Protein AF-A0A928WV28-F1 (afdb_monomer_lite)

Structure (mmCIF, N/CA/C/O backbone):
data_AF-A0A928WV28-F1
#
_entry.id   AF-A0A928WV28-F1
#
loop_
_atom_site.group_PDB
_atom_site.id
_atom_site.type_symbol
_atom_site.label_atom_id
_atom_site.label_alt_id
_atom_site.label_comp_id
_atom_site.label_asym_id
_atom_site.label_entity_id
_atom_site.label_seq_id
_atom_site.pdbx_PDB_ins_code
_atom_site.Cartn_x
_atom_site.Cartn_y
_atom_site.Cartn_z
_atom_site.occupancy
_atom_site.B_iso_or_equiv
_atom_site.auth_seq_id
_atom_site.auth_comp_id
_atom_site.auth_asym_id
_atom_site.auth_atom_id
_atom_site.pdbx_PDB_model_num
ATOM 1 N N . MET A 1 1 ? -19.769 -1.499 7.128 1.00 57.03 1 MET A N 1
ATOM 2 C CA . MET A 1 1 ? -19.369 -2.061 8.438 1.00 57.03 1 MET A CA 1
ATOM 3 C C . MET A 1 1 ? -18.442 -1.069 9.130 1.00 57.03 1 MET A C 1
ATOM 5 O O . MET A 1 1 ? -17.312 -0.942 8.678 1.00 57.03 1 MET A O 1
ATOM 9 N N . PRO A 1 2 ? -18.899 -0.331 10.155 1.00 59.41 2 PRO A N 1
ATOM 10 C CA . PRO A 1 2 ? -18.157 0.821 10.680 1.00 59.41 2 PRO A CA 1
ATOM 11 C C . PRO A 1 2 ? -16.792 0.509 11.329 1.00 59.41 2 PRO A C 1
ATOM 13 O O . PRO A 1 2 ? -15.988 1.420 11.427 1.00 59.41 2 PRO A O 1
ATOM 16 N N . ASN A 1 3 ? -16.479 -0.752 11.672 1.00 84.25 3 ASN A N 1
ATOM 17 C CA . ASN A 1 3 ? -15.225 -1.118 12.363 1.00 84.25 3 ASN A CA 1
ATOM 18 C C . ASN A 1 3 ? -14.358 -2.148 11.613 1.00 84.25 3 ASN A C 1
ATOM 20 O O . ASN A 1 3 ? -13.397 -2.668 12.176 1.00 84.25 3 ASN A O 1
ATOM 24 N N . LEU A 1 4 ? -14.701 -2.497 10.367 1.00 89.00 4 LEU A N 1
ATOM 25 C CA . LEU A 1 4 ? -13.992 -3.563 9.647 1.00 89.00 4 LEU A CA 1
ATOM 26 C C . LEU A 1 4 ? -12.515 -3.210 9.429 1.00 89.00 4 LEU A C 1
ATOM 28 O O . LEU A 1 4 ? -11.640 -4.039 9.657 1.00 89.00 4 LEU A O 1
ATOM 32 N N . PHE A 1 5 ? -12.233 -1.969 9.031 1.00 90.75 5 PHE A N 1
ATOM 33 C CA . PHE A 1 5 ? -10.864 -1.544 8.763 1.00 90.75 5 PHE A CA 1
ATOM 34 C C . PHE A 1 5 ? -9.990 -1.545 10.021 1.00 90.75 5 PHE A C 1
ATOM 36 O O . PHE A 1 5 ? -8.855 -1.996 9.954 1.00 90.75 5 PHE A O 1
ATOM 43 N N . ASP A 1 6 ? -10.517 -1.137 11.179 1.00 91.50 6 ASP A N 1
ATOM 44 C CA . ASP A 1 6 ? -9.777 -1.203 12.446 1.00 91.50 6 ASP A CA 1
ATOM 45 C C . ASP A 1 6 ? -9.428 -2.637 12.847 1.00 91.50 6 ASP A C 1
ATOM 47 O O . ASP A 1 6 ? -8.312 -2.906 13.299 1.00 91.50 6 ASP A O 1
ATOM 51 N N . GLN A 1 7 ? -10.361 -3.571 12.642 1.00 91.00 7 GLN A N 1
ATOM 52 C CA . GLN A 1 7 ? -10.121 -4.991 12.889 1.00 91.00 7 GLN A CA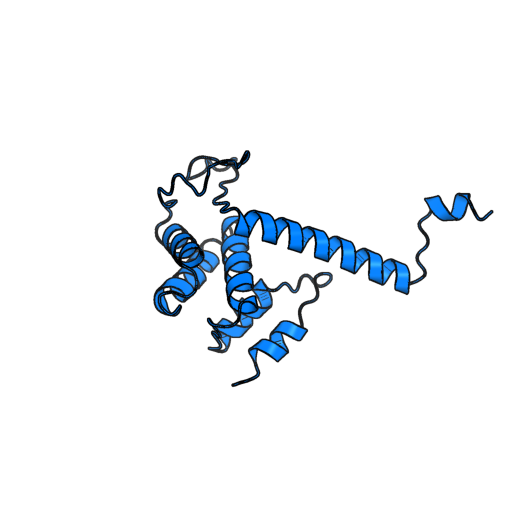 1
ATOM 53 C C . GLN A 1 7 ? -9.020 -5.523 11.975 1.00 91.00 7 GLN A C 1
ATOM 55 O O . GLN A 1 7 ? -8.064 -6.115 12.469 1.00 91.00 7 GLN A O 1
ATOM 60 N N . LEU A 1 8 ? -9.102 -5.256 10.670 1.00 90.88 8 LEU A N 1
ATOM 61 C CA . LEU A 1 8 ? -8.065 -5.660 9.720 1.00 90.88 8 LEU A CA 1
ATOM 62 C C . LEU A 1 8 ? -6.720 -4.992 10.039 1.00 90.88 8 LEU A C 1
ATOM 64 O O . LEU A 1 8 ? -5.682 -5.636 10.018 1.00 90.88 8 LEU A O 1
ATOM 68 N N . TYR A 1 9 ? -6.709 -3.716 10.417 1.00 89.00 9 TYR A N 1
ATOM 69 C CA . TYR A 1 9 ? -5.469 -3.017 10.747 1.00 89.00 9 TYR A CA 1
ATOM 70 C C . TYR A 1 9 ? -4.769 -3.611 11.977 1.00 89.00 9 TYR A C 1
ATOM 72 O O . TYR A 1 9 ? -3.541 -3.596 12.063 1.00 89.00 9 TYR A O 1
ATOM 80 N N . SER A 1 10 ? -5.526 -4.189 12.914 1.00 89.06 10 SER A N 1
ATOM 81 C CA . SER A 1 10 ? -4.954 -4.892 14.065 1.00 89.06 10 SER A CA 1
ATOM 82 C C . SER A 1 10 ? -4.243 -6.205 13.706 1.00 89.06 10 SER A C 1
ATOM 84 O O . SER A 1 10 ? -3.462 -6.702 14.515 1.00 89.06 10 SER A O 1
ATOM 86 N N . THR A 1 11 ? -4.459 -6.753 12.501 1.00 88.31 11 THR A N 1
ATOM 87 C CA . THR A 1 11 ? -3.825 -8.004 12.048 1.00 88.31 11 THR A CA 1
ATOM 88 C C . THR A 1 11 ? -2.464 -7.803 11.383 1.00 88.31 11 THR A C 1
ATOM 90 O O . THR A 1 11 ? -1.874 -8.779 10.925 1.00 88.31 11 THR A O 1
ATOM 93 N N . ILE A 1 12 ? -1.956 -6.569 11.292 1.00 85.94 12 ILE A N 1
ATOM 94 C CA . ILE A 1 12 ? -0.629 -6.296 10.723 1.00 85.94 12 ILE A CA 1
ATOM 95 C C . ILE A 1 12 ? 0.440 -7.021 11.549 1.00 85.94 12 ILE A C 1
ATOM 97 O O . ILE A 1 12 ? 0.665 -6.715 12.720 1.00 85.94 12 ILE A O 1
ATOM 101 N N . ASP A 1 13 ? 1.152 -7.935 10.898 1.00 82.12 13 ASP A N 1
ATOM 102 C CA . ASP A 1 13 ? 2.303 -8.644 11.443 1.00 82.12 13 ASP A CA 1
ATOM 103 C C . ASP A 1 13 ? 3.420 -8.694 10.394 1.00 82.12 13 ASP A C 1
ATOM 105 O O . ASP A 1 13 ? 3.479 -9.559 9.516 1.00 82.12 13 ASP A O 1
ATOM 109 N N . TYR A 1 14 ? 4.364 -7.764 10.533 1.00 73.56 14 TYR A N 1
ATOM 110 C CA . TYR A 1 14 ? 5.526 -7.633 9.658 1.00 73.56 14 TYR A CA 1
ATOM 111 C C . TYR A 1 14 ? 6.452 -8.863 9.633 1.00 73.56 14 TYR A C 1
ATOM 113 O O . TYR A 1 14 ? 7.293 -8.956 8.736 1.00 73.56 14 TYR A O 1
ATOM 121 N N . GLU A 1 15 ? 6.363 -9.787 10.596 1.00 68.25 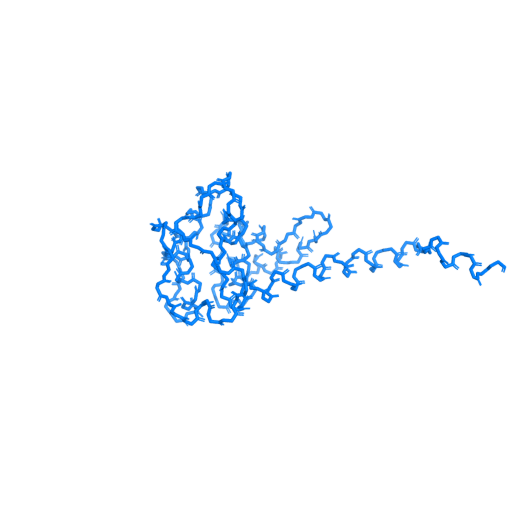15 GLU A N 1
ATOM 122 C CA . GLU A 1 15 ? 7.124 -11.043 10.549 1.00 68.25 15 GLU A CA 1
ATOM 123 C C . GLU A 1 15 ? 6.434 -12.127 9.733 1.00 68.25 15 GLU A C 1
ATOM 125 O O . GLU A 1 15 ? 7.120 -12.878 9.042 1.00 68.25 15 GLU A O 1
ATOM 130 N N . GLN A 1 16 ? 5.102 -12.176 9.774 1.00 73.12 16 GLN A N 1
ATOM 131 C CA . GLN A 1 16 ? 4.309 -13.050 8.906 1.00 73.12 16 GLN A CA 1
ATOM 132 C C . GLN A 1 16 ? 4.159 -12.478 7.491 1.00 73.12 16 GLN A C 1
ATOM 134 O O . GLN A 1 16 ? 3.565 -13.109 6.624 1.00 73.12 16 GLN A O 1
ATOM 139 N N . GLY A 1 17 ? 4.721 -11.290 7.252 1.00 72.12 17 GLY A N 1
ATOM 140 C CA . GLY A 1 17 ? 4.630 -10.598 5.975 1.00 72.12 17 GLY A CA 1
ATOM 141 C C . GLY A 1 17 ? 3.286 -9.913 5.756 1.00 72.12 17 GLY A C 1
ATOM 142 O O . GLY A 1 17 ? 3.048 -9.479 4.640 1.00 72.12 17 GLY A O 1
ATOM 143 N N . ILE A 1 18 ? 2.451 -9.786 6.795 1.00 80.50 18 ILE A N 1
ATOM 144 C CA . ILE A 1 18 ? 1.188 -9.050 6.731 1.00 80.50 18 ILE A CA 1
ATOM 145 C C . ILE A 1 18 ? 1.504 -7.576 6.957 1.00 80.50 18 ILE A C 1
ATOM 147 O O . ILE A 1 18 ? 1.894 -7.156 8.050 1.00 80.50 18 ILE A O 1
ATOM 151 N N . THR A 1 19 ? 1.367 -6.793 5.905 1.00 82.06 19 THR A N 1
ATOM 152 C CA . THR A 1 19 ? 1.698 -5.372 5.862 1.00 82.06 19 THR A CA 1
ATOM 153 C C . THR A 1 19 ? 0.430 -4.519 5.741 1.00 82.06 19 THR A C 1
ATOM 155 O O . THR A 1 19 ? -0.658 -5.044 5.483 1.00 82.06 19 THR A O 1
ATOM 158 N N . PRO A 1 20 ? 0.530 -3.189 5.918 1.00 83.12 20 PRO A N 1
ATOM 159 C CA . PRO A 1 20 ? -0.603 -2.294 5.702 1.00 83.12 20 PRO A CA 1
ATOM 160 C C . PRO A 1 20 ? -1.229 -2.410 4.304 1.00 83.12 20 PRO A C 1
ATOM 162 O O . PRO A 1 20 ? -2.434 -2.193 4.176 1.00 83.12 20 PRO A O 1
ATOM 165 N N . TRP A 1 21 ? -0.468 -2.794 3.270 1.00 85.56 21 TRP A N 1
ATOM 166 C CA . TRP A 1 21 ? -1.054 -3.030 1.950 1.00 85.56 21 TRP A CA 1
ATOM 167 C C . TRP A 1 21 ? -1.983 -4.250 1.934 1.00 85.56 21 TRP A C 1
ATOM 169 O O . TRP A 1 21 ? -3.010 -4.202 1.269 1.00 85.56 21 TRP A O 1
ATOM 179 N N . ASP A 1 22 ? -1.702 -5.309 2.706 1.00 86.12 22 ASP A N 1
ATOM 180 C CA . ASP A 1 22 ? -2.491 -6.557 2.676 1.00 86.12 22 ASP A CA 1
ATOM 181 C C . ASP A 1 22 ? -3.853 -6.320 3.334 1.00 86.12 22 ASP A C 1
ATOM 183 O O . ASP A 1 22 ? -4.900 -6.803 2.892 1.00 86.12 22 ASP A O 1
ATOM 187 N N . VAL A 1 23 ? -3.833 -5.484 4.372 1.00 90.50 23 VAL A N 1
ATOM 188 C CA . VAL A 1 23 ? -5.018 -4.955 5.041 1.00 90.50 23 VAL A CA 1
ATOM 189 C C . VAL A 1 23 ? -5.866 -4.123 4.086 1.00 90.50 23 VAL A C 1
ATOM 191 O O . VAL A 1 23 ? -7.082 -4.302 4.049 1.00 90.50 23 VAL A O 1
ATOM 194 N N . VAL A 1 24 ? -5.249 -3.238 3.298 1.00 92.12 24 VAL A N 1
ATOM 195 C CA . VAL A 1 24 ? -5.964 -2.413 2.313 1.00 92.12 24 VAL A CA 1
ATOM 196 C C . VAL A 1 24 ? -6.566 -3.263 1.199 1.00 92.12 24 VAL A C 1
ATOM 198 O O . VAL A 1 24 ? -7.736 -3.070 0.877 1.00 92.12 24 VAL A O 1
ATOM 201 N N . GLU A 1 25 ? -5.832 -4.237 0.656 1.00 91.69 25 GLU A N 1
ATOM 202 C CA . GLU A 1 25 ? -6.374 -5.174 -0.338 1.00 91.69 25 GLU A CA 1
ATOM 203 C C . GLU A 1 25 ? -7.613 -5.897 0.194 1.00 91.69 25 GLU A C 1
ATOM 205 O O . GLU A 1 25 ? -8.658 -5.938 -0.461 1.00 91.69 25 GLU A O 1
ATOM 210 N N . THR A 1 26 ? -7.515 -6.413 1.420 1.00 92.31 26 THR A N 1
ATOM 211 C CA . THR A 1 26 ? -8.617 -7.115 2.078 1.00 92.31 26 THR A CA 1
ATOM 212 C C . THR A 1 26 ? -9.796 -6.176 2.329 1.00 92.31 26 THR A C 1
ATOM 214 O O . THR A 1 26 ? -10.942 -6.556 2.096 1.00 92.31 26 THR A O 1
ATOM 217 N N . ALA A 1 27 ? -9.541 -4.937 2.754 1.00 91.75 27 ALA A N 1
ATOM 218 C CA . ALA A 1 27 ? -10.580 -3.937 2.977 1.00 91.75 27 ALA A CA 1
ATOM 219 C C . ALA A 1 27 ? -11.320 -3.591 1.675 1.00 91.75 27 ALA A C 1
ATOM 221 O O . ALA A 1 27 ? -12.551 -3.629 1.651 1.00 91.75 27 ALA A O 1
ATOM 222 N N . ILE A 1 28 ? -10.590 -3.355 0.578 1.00 92.75 28 ILE A N 1
ATOM 223 C CA . ILE A 1 28 ? -11.159 -3.082 -0.751 1.00 92.75 28 ILE A CA 1
ATOM 224 C C . ILE A 1 28 ? -12.000 -4.270 -1.234 1.00 92.75 28 ILE A C 1
ATOM 226 O O . ILE A 1 28 ? -13.115 -4.068 -1.712 1.00 92.75 28 ILE A O 1
ATOM 230 N N . ALA A 1 29 ? -11.524 -5.507 -1.052 1.00 91.31 29 ALA A N 1
ATOM 231 C CA . ALA A 1 29 ? -12.271 -6.715 -1.419 1.00 91.31 29 ALA A CA 1
ATOM 232 C C . ALA A 1 29 ? -13.610 -6.851 -0.665 1.00 91.31 29 ALA A C 1
ATOM 234 O O . ALA A 1 29 ? -14.561 -7.425 -1.192 1.00 91.31 29 ALA A O 1
ATOM 235 N N . HIS A 1 30 ? -13.707 -6.283 0.540 1.00 90.94 30 HIS A N 1
ATOM 236 C CA . HIS A 1 30 ? -14.937 -6.230 1.338 1.00 90.94 30 HIS A CA 1
ATOM 237 C C . HIS A 1 30 ? -15.747 -4.935 1.129 1.00 90.94 30 HIS A C 1
ATOM 239 O O . HIS A 1 30 ? -16.688 -4.671 1.881 1.00 90.94 30 HIS A O 1
ATOM 245 N N . GLY A 1 31 ? -15.390 -4.103 0.144 1.00 89.62 31 GLY A N 1
ATOM 246 C CA . GLY A 1 31 ? -16.062 -2.828 -0.131 1.00 89.62 31 GLY A CA 1
ATOM 247 C C . GLY A 1 31 ? -15.855 -1.769 0.958 1.00 89.62 31 GLY A C 1
ATOM 248 O O . GLY A 1 31 ? -16.694 -0.888 1.139 1.00 89.62 31 GLY A O 1
ATOM 249 N N . CYS A 1 32 ? -14.770 -1.865 1.728 1.00 90.56 32 CYS A N 1
ATOM 250 C CA . CYS A 1 32 ? -14.431 -0.939 2.801 1.00 90.56 32 CYS A CA 1
ATOM 251 C C . CYS A 1 32 ? -13.295 -0.006 2.365 1.00 90.56 32 CYS A C 1
ATOM 253 O O . CYS A 1 32 ? -12.134 -0.404 2.319 1.00 90.56 32 CYS A O 1
ATOM 255 N N . THR A 1 33 ? -13.637 1.251 2.075 1.00 91.06 33 THR A N 1
ATOM 256 C CA . THR A 1 33 ? -12.688 2.280 1.618 1.00 91.06 33 THR A CA 1
ATOM 257 C C . THR A 1 33 ? -12.752 3.538 2.499 1.00 91.06 33 THR A C 1
ATOM 259 O O . THR A 1 33 ? -13.355 4.545 2.112 1.00 91.06 33 THR A O 1
ATOM 262 N N . PRO A 1 34 ? -12.197 3.503 3.724 1.00 92.62 34 PRO A N 1
ATOM 263 C CA . PRO A 1 34 ? -12.217 4.636 4.647 1.00 92.62 34 PRO A CA 1
ATOM 264 C C . PRO A 1 34 ? -11.173 5.693 4.251 1.00 92.62 34 PRO A C 1
ATOM 266 O O . PRO A 1 34 ? -10.159 5.863 4.916 1.00 92.62 34 PRO A O 1
ATOM 269 N N . TRP A 1 35 ? -11.422 6.431 3.167 1.00 91.56 35 TRP A N 1
ATOM 270 C CA . TRP A 1 35 ? -10.475 7.402 2.592 1.00 91.56 35 TRP A CA 1
ATOM 271 C C . TRP A 1 35 ? -10.020 8.519 3.538 1.00 91.56 35 TRP A C 1
ATOM 273 O O . TRP A 1 35 ? -8.938 9.066 3.359 1.00 91.56 35 TRP A O 1
ATOM 283 N N . TYR A 1 36 ? -10.819 8.845 4.554 1.00 91.00 36 TYR A N 1
ATOM 284 C CA . TYR A 1 36 ? -10.461 9.832 5.577 1.00 91.00 36 TYR A CA 1
ATOM 285 C C . TYR A 1 36 ? -9.536 9.270 6.668 1.00 91.00 36 TYR A C 1
ATOM 287 O O . TYR A 1 36 ? -9.064 10.023 7.517 1.00 91.00 36 TYR A O 1
ATOM 295 N N . ASP A 1 37 ? -9.272 7.961 6.665 1.00 90.06 37 ASP A N 1
ATOM 296 C CA . ASP A 1 37 ? -8.308 7.342 7.563 1.00 90.06 37 ASP A CA 1
ATOM 297 C C . ASP A 1 37 ? -6.894 7.418 6.958 1.00 90.06 37 ASP A C 1
ATOM 299 O O . ASP A 1 37 ? -6.621 6.791 5.927 1.00 90.06 37 ASP A O 1
ATOM 303 N N . PRO A 1 38 ? -5.945 8.124 7.601 1.00 87.06 38 PRO A N 1
ATOM 304 C CA . PRO A 1 38 ? -4.584 8.250 7.086 1.00 87.06 38 PRO A CA 1
ATOM 305 C C . PRO A 1 38 ? -3.858 6.902 6.975 1.00 87.06 38 PRO A C 1
ATOM 307 O O . PRO A 1 38 ? -2.940 6.762 6.165 1.00 87.06 38 PRO A O 1
ATOM 310 N N . ARG A 1 39 ? -4.262 5.888 7.754 1.00 89.25 39 ARG A N 1
ATOM 311 C CA . ARG A 1 39 ? -3.712 4.528 7.665 1.00 89.25 39 ARG A CA 1
ATOM 312 C C . ARG A 1 39 ? -4.107 3.847 6.359 1.00 89.25 39 ARG A C 1
ATOM 314 O O . ARG A 1 39 ? -3.289 3.141 5.775 1.00 89.25 39 ARG A O 1
ATOM 321 N N . PHE A 1 40 ? -5.336 4.073 5.895 1.00 91.31 40 PHE A N 1
ATOM 322 C CA . PHE A 1 40 ? -5.825 3.534 4.628 1.00 91.31 40 PHE A CA 1
ATOM 323 C C . PHE A 1 40 ? -5.110 4.185 3.445 1.00 91.31 40 PHE A C 1
ATOM 325 O O . PHE A 1 40 ? -4.611 3.481 2.570 1.00 91.31 40 PHE A O 1
ATOM 332 N N . VAL A 1 41 ? -4.970 5.516 3.466 1.00 88.50 41 VAL A N 1
ATOM 333 C CA . VAL A 1 41 ? -4.216 6.269 2.448 1.00 88.50 41 VAL A CA 1
ATOM 334 C C . VAL A 1 41 ? -2.768 5.778 2.381 1.00 88.50 41 VAL A C 1
ATOM 336 O O . VAL A 1 41 ? -2.282 5.433 1.305 1.00 88.50 41 VAL A O 1
ATOM 339 N N . LYS A 1 42 ? -2.095 5.650 3.533 1.00 85.25 42 LYS A N 1
ATOM 340 C CA . LYS A 1 42 ? -0.734 5.098 3.608 1.00 85.25 42 LYS A CA 1
ATOM 341 C C . LYS A 1 42 ? -0.654 3.673 3.045 1.00 85.25 42 LYS A C 1
ATOM 343 O O . LYS A 1 42 ? 0.243 3.387 2.257 1.00 85.25 42 LYS A O 1
ATOM 348 N N . GLY A 1 43 ? -1.585 2.793 3.409 1.00 87.06 43 GLY A N 1
ATOM 349 C CA . GLY A 1 43 ? -1.610 1.423 2.892 1.00 87.06 43 GLY A CA 1
ATOM 350 C C . GLY A 1 43 ? -1.860 1.356 1.380 1.00 87.06 43 GLY A C 1
ATOM 351 O O . GLY A 1 43 ? -1.259 0.521 0.713 1.00 87.06 43 GLY A O 1
ATOM 352 N N . CYS A 1 44 ? -2.658 2.269 0.811 1.00 89.00 44 CYS A N 1
ATOM 353 C CA . CYS A 1 44 ? -2.831 2.391 -0.643 1.00 89.00 44 CYS A CA 1
ATOM 354 C C . CYS A 1 44 ? -1.519 2.774 -1.338 1.00 89.00 44 CYS A C 1
ATOM 356 O O . CYS A 1 44 ? -1.176 2.199 -2.367 1.00 89.00 44 CYS A O 1
ATOM 358 N N . TYR A 1 45 ? -0.753 3.705 -0.769 1.00 82.94 45 TYR A N 1
ATOM 359 C CA . TYR A 1 45 ? 0.568 4.044 -1.294 1.00 82.94 45 TYR A CA 1
ATOM 360 C C . TYR A 1 45 ? 1.532 2.867 -1.271 1.00 82.94 45 TYR A C 1
ATOM 362 O O . TYR A 1 45 ? 2.199 2.601 -2.271 1.00 82.94 45 TYR A O 1
ATOM 370 N N . GLU A 1 46 ? 1.606 2.168 -0.138 1.00 79.88 46 GLU A N 1
ATOM 371 C CA . GLU A 1 46 ? 2.436 0.974 -0.006 1.00 79.88 46 GLU A CA 1
ATOM 372 C C . GLU A 1 46 ? 1.998 -0.089 -1.027 1.00 79.88 46 GLU A C 1
ATOM 374 O O . GLU A 1 46 ? 2.843 -0.639 -1.727 1.00 79.88 46 GLU A O 1
ATOM 379 N N . LEU A 1 47 ? 0.693 -0.310 -1.203 1.00 85.31 47 LEU A N 1
ATOM 380 C CA . LEU A 1 47 ? 0.132 -1.258 -2.169 1.00 85.31 47 LEU A CA 1
ATOM 381 C C . LEU A 1 47 ? 0.514 -0.938 -3.618 1.00 85.31 47 LEU A C 1
ATOM 383 O O . LEU A 1 47 ? 1.009 -1.797 -4.353 1.00 85.31 47 LEU A O 1
ATOM 387 N N . LEU A 1 48 ? 0.288 0.305 -4.042 1.00 82.12 48 LEU A N 1
ATOM 388 C CA . LEU A 1 48 ? 0.636 0.748 -5.389 1.00 82.12 48 LEU A CA 1
ATOM 389 C C . LEU A 1 48 ? 2.149 0.658 -5.615 1.00 82.12 48 LEU A C 1
ATOM 391 O O . LEU A 1 48 ? 2.588 0.251 -6.689 1.00 82.12 48 LEU A O 1
ATOM 395 N N . PHE A 1 49 ? 2.948 0.940 -4.584 1.00 74.06 49 PHE A N 1
ATOM 396 C CA . PHE A 1 49 ? 4.396 0.766 -4.616 1.00 74.06 49 PHE A CA 1
ATOM 397 C C . PHE A 1 49 ? 4.818 -0.701 -4.759 1.00 74.06 49 PHE A C 1
ATOM 399 O O . PHE A 1 49 ? 5.676 -1.002 -5.588 1.00 74.06 49 PHE A O 1
ATOM 406 N N . ALA A 1 50 ? 4.196 -1.616 -4.010 1.00 71.81 50 ALA A N 1
ATOM 407 C CA . ALA A 1 50 ? 4.397 -3.064 -4.121 1.00 71.81 50 ALA A CA 1
ATOM 408 C C . ALA A 1 50 ? 4.317 -3.529 -5.570 1.00 71.81 50 ALA A C 1
ATOM 410 O O . ALA A 1 50 ? 5.191 -4.227 -6.090 1.00 71.81 50 ALA A O 1
ATOM 411 N N . CYS A 1 51 ? 3.229 -3.106 -6.211 1.00 74.31 51 CYS A N 1
ATOM 412 C CA . CYS A 1 51 ? 2.879 -3.498 -7.559 1.00 74.31 51 CYS A CA 1
ATOM 413 C C . CYS A 1 51 ? 3.791 -2.822 -8.586 1.00 74.31 51 CYS A C 1
ATOM 415 O O . CYS A 1 51 ? 4.033 -3.382 -9.650 1.00 74.31 51 CYS A O 1
ATOM 417 N N . PHE A 1 52 ? 4.335 -1.649 -8.250 1.00 67.12 52 PHE A N 1
ATOM 418 C CA . PHE A 1 52 ? 5.321 -0.947 -9.062 1.00 67.12 52 PHE A CA 1
ATOM 419 C C . PHE A 1 52 ? 6.695 -1.633 -9.042 1.00 67.12 52 PHE A C 1
ATOM 421 O O . PHE A 1 52 ? 7.361 -1.721 -10.070 1.00 67.12 52 PHE A O 1
ATOM 428 N N . GLN A 1 53 ? 7.134 -2.137 -7.883 1.00 61.22 53 GLN A N 1
ATOM 429 C CA . GLN A 1 53 ? 8.445 -2.785 -7.740 1.00 61.22 53 GLN A CA 1
ATOM 430 C C . GLN A 1 53 ? 8.533 -4.152 -8.423 1.00 61.22 53 GLN A C 1
ATOM 432 O O . GLN A 1 53 ? 9.631 -4.602 -8.753 1.00 61.22 53 GLN A O 1
ATOM 437 N N . ASN A 1 54 ? 7.400 -4.829 -8.604 1.00 64.00 54 ASN A N 1
ATOM 438 C CA . ASN A 1 54 ? 7.354 -6.172 -9.155 1.00 64.00 54 ASN A CA 1
ATOM 439 C C . ASN A 1 54 ? 6.433 -6.218 -10.375 1.00 64.00 54 ASN A C 1
ATOM 441 O O . ASN A 1 54 ? 5.211 -6.200 -10.245 1.00 64.00 54 ASN A O 1
ATOM 445 N N . THR A 1 55 ? 7.024 -6.360 -11.561 1.00 58.81 55 THR A N 1
ATOM 446 C CA . THR A 1 55 ? 6.295 -6.438 -12.836 1.00 58.81 55 THR A CA 1
ATOM 447 C C . THR A 1 55 ? 5.297 -7.597 -12.886 1.00 58.81 55 THR A C 1
ATOM 449 O O . THR A 1 55 ? 4.287 -7.495 -13.579 1.00 58.81 55 THR A O 1
ATOM 452 N N . ALA A 1 56 ? 5.496 -8.660 -12.096 1.00 62.78 56 ALA A N 1
ATOM 453 C CA . ALA A 1 56 ? 4.524 -9.747 -11.959 1.00 62.78 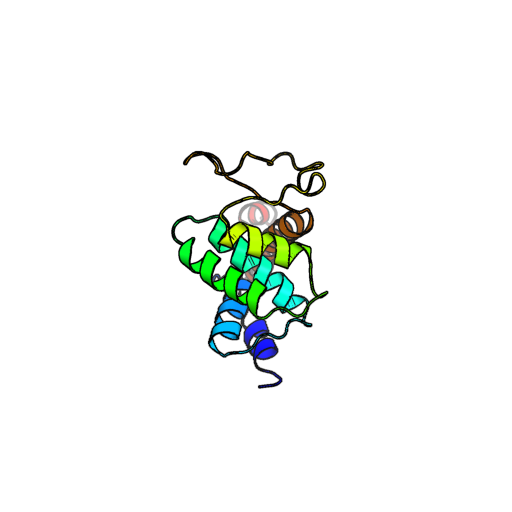56 ALA A CA 1
ATOM 454 C C . ALA A 1 56 ? 3.199 -9.298 -11.310 1.00 62.78 56 ALA A C 1
ATOM 456 O O . ALA A 1 56 ? 2.169 -9.948 -11.481 1.00 62.78 56 ALA A O 1
ATOM 457 N N . HIS A 1 57 ? 3.203 -8.178 -10.586 1.00 67.81 57 HIS A N 1
ATOM 458 C CA . HIS A 1 57 ? 2.029 -7.577 -9.954 1.00 67.81 57 HIS A CA 1
ATOM 459 C C . HIS A 1 57 ? 1.527 -6.332 -10.699 1.00 67.81 57 HIS A C 1
ATOM 461 O O . HIS A 1 57 ? 0.685 -5.606 -10.176 1.00 67.81 57 HIS A O 1
ATOM 467 N N . TRP A 1 58 ? 1.971 -6.103 -11.938 1.00 68.94 58 TRP A N 1
ATOM 468 C CA . TRP A 1 58 ? 1.587 -4.927 -12.722 1.00 68.94 58 TRP A CA 1
ATOM 469 C C . TRP A 1 58 ? 0.067 -4.781 -12.898 1.00 68.94 58 TRP A C 1
ATOM 471 O O . TRP A 1 58 ? -0.501 -3.747 -12.551 1.00 68.94 58 TRP A O 1
ATOM 481 N N . LEU A 1 59 ? -0.615 -5.834 -13.366 1.00 74.56 59 LEU A N 1
ATOM 482 C CA . LEU A 1 59 ? -2.076 -5.821 -13.565 1.00 74.56 59 LEU A CA 1
ATOM 483 C C . LEU A 1 59 ? -2.835 -5.595 -12.250 1.00 74.56 59 LEU A C 1
ATOM 485 O O . LEU A 1 59 ? -3.855 -4.909 -12.217 1.00 74.5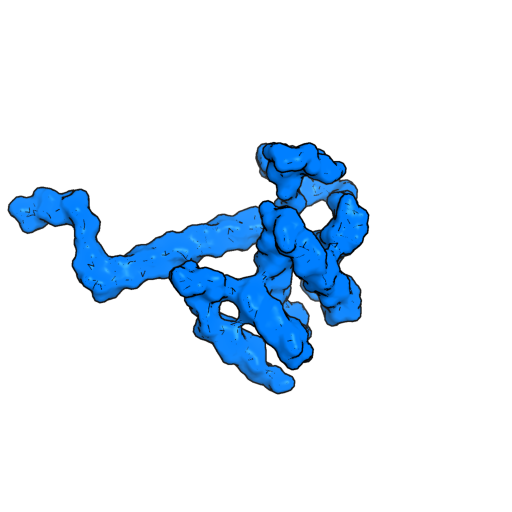6 59 LEU A O 1
ATOM 489 N N . LYS A 1 60 ? -2.300 -6.138 -11.153 1.00 81.88 60 LYS A N 1
ATOM 490 C CA . LYS A 1 60 ? -2.826 -5.935 -9.802 1.00 81.88 60 LYS A CA 1
ATOM 491 C C . LYS A 1 60 ? -2.688 -4.466 -9.379 1.00 81.88 60 LYS A C 1
ATOM 493 O O . LYS A 1 60 ? -3.641 -3.883 -8.872 1.00 81.88 60 LYS A O 1
ATOM 498 N N . GLY A 1 61 ? -1.546 -3.844 -9.671 1.00 80.81 61 GLY A N 1
ATOM 499 C CA . GLY A 1 61 ? -1.320 -2.413 -9.460 1.00 80.81 61 GLY A CA 1
ATOM 500 C C . GLY A 1 61 ? -2.269 -1.531 -10.265 1.00 80.81 61 GLY A C 1
ATOM 501 O O . GLY A 1 61 ? -2.835 -0.595 -9.711 1.00 80.81 61 GLY A O 1
ATOM 502 N N . GLN A 1 62 ? -2.504 -1.857 -11.541 1.00 81.88 62 GLN A N 1
ATOM 503 C CA . GLN A 1 62 ? -3.461 -1.129 -12.382 1.00 81.88 62 GLN A CA 1
ATOM 504 C C . GLN A 1 62 ? -4.888 -1.201 -11.829 1.00 81.88 62 GLN A C 1
ATOM 506 O O . GLN A 1 62 ? -5.580 -0.185 -11.809 1.00 81.88 62 GLN A O 1
ATOM 511 N N . TYR A 1 63 ? -5.312 -2.367 -11.335 1.00 90.00 63 TYR A N 1
ATOM 512 C CA . TYR A 1 63 ? -6.617 -2.525 -10.694 1.00 90.00 63 TYR A CA 1
ATOM 513 C C . TYR A 1 63 ? -6.773 -1.593 -9.484 1.00 90.00 63 TYR A C 1
ATOM 515 O O . TYR A 1 63 ? -7.715 -0.804 -9.423 1.00 90.00 63 TYR A O 1
ATOM 523 N N . TYR A 1 64 ? -5.828 -1.615 -8.542 1.00 90.38 64 TYR A N 1
ATOM 524 C CA . TYR A 1 64 ? -5.922 -0.760 -7.354 1.00 90.38 64 TYR A CA 1
ATOM 525 C C . TYR A 1 64 ? -5.744 0.724 -7.672 1.00 90.38 64 TYR A C 1
ATOM 527 O O . TYR A 1 64 ? -6.367 1.569 -7.033 1.00 90.38 64 TYR A O 1
ATOM 535 N N . ALA A 1 65 ? -4.961 1.056 -8.696 1.00 88.75 65 ALA A N 1
ATOM 536 C CA . ALA A 1 65 ? -4.862 2.419 -9.186 1.00 88.75 65 ALA A CA 1
ATOM 537 C C . ALA A 1 65 ? -6.211 2.919 -9.735 1.00 88.75 65 ALA A C 1
ATOM 539 O O . ALA A 1 65 ? -6.625 4.034 -9.425 1.00 88.75 65 ALA A O 1
ATOM 540 N N . GLN A 1 66 ? -6.9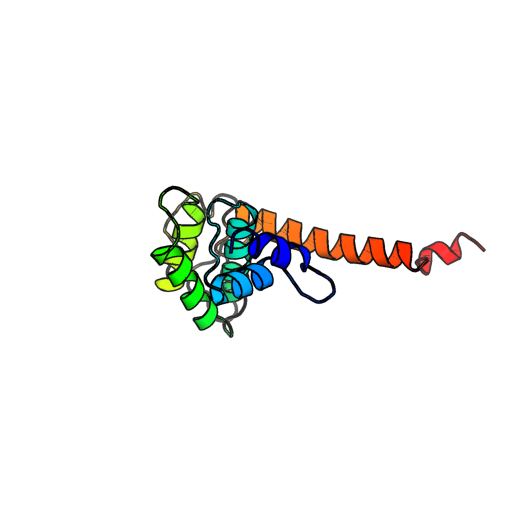55 2.081 -10.465 1.00 91.31 66 GLN A N 1
ATOM 541 C CA . GLN A 1 66 ? -8.320 2.414 -10.890 1.00 91.31 66 GLN A CA 1
ATOM 542 C C . GLN A 1 66 ? -9.279 2.579 -9.706 1.00 91.31 66 GLN A C 1
ATOM 544 O O . GLN A 1 66 ? -10.124 3.471 -9.741 1.00 91.31 66 GLN A O 1
ATOM 549 N N . VAL A 1 67 ? -9.136 1.778 -8.643 1.00 93.25 67 VAL A N 1
ATOM 550 C CA . VAL A 1 67 ? -9.918 1.953 -7.405 1.00 93.25 67 VAL A CA 1
ATOM 551 C C . VAL A 1 67 ? -9.650 3.324 -6.784 1.00 93.25 67 VAL A C 1
ATOM 553 O O . VAL A 1 67 ? -10.600 4.030 -6.457 1.00 93.25 67 VAL A O 1
ATOM 556 N N . VAL A 1 68 ? -8.383 3.735 -6.672 1.00 91.94 68 VAL A N 1
ATOM 557 C CA . VAL A 1 68 ? -8.019 5.071 -6.169 1.00 91.94 68 VAL A CA 1
ATOM 558 C C . VAL A 1 68 ? -8.645 6.167 -7.031 1.00 91.94 68 VAL A C 1
ATOM 560 O O . VAL A 1 68 ? -9.325 7.037 -6.498 1.00 91.94 68 VAL A O 1
ATOM 563 N N . ILE A 1 69 ? -8.477 6.109 -8.354 1.00 91.50 69 ILE A N 1
ATOM 564 C CA . ILE A 1 69 ? -9.001 7.135 -9.271 1.00 91.50 69 ILE A CA 1
ATOM 565 C C . ILE A 1 69 ? -10.533 7.208 -9.222 1.00 91.50 69 ILE A C 1
ATOM 567 O O . ILE A 1 69 ? -11.101 8.295 -9.256 1.00 91.50 69 ILE A O 1
ATOM 571 N N . GLY A 1 70 ? -11.206 6.058 -9.165 1.00 92.94 70 GLY A N 1
ATOM 572 C CA . GLY A 1 70 ? -12.662 5.985 -9.253 1.00 92.94 70 GLY A CA 1
ATOM 573 C C . GLY A 1 70 ? -13.393 6.223 -7.933 1.00 92.94 70 GLY A C 1
ATOM 574 O O . GLY A 1 70 ? -14.564 6.593 -7.959 1.00 92.94 70 GLY A O 1
ATOM 575 N N . GLN A 1 71 ? -12.745 5.979 -6.791 1.00 93.75 71 GLN A N 1
ATOM 576 C CA . GLN A 1 71 ? -13.426 5.950 -5.492 1.00 93.75 71 GLN A CA 1
ATOM 577 C C . GLN A 1 71 ? -12.871 6.938 -4.468 1.00 93.75 71 GLN A C 1
ATOM 579 O O . GLN A 1 71 ? -13.570 7.213 -3.492 1.00 93.75 71 GLN A O 1
ATOM 584 N N . MET A 1 72 ? -11.654 7.467 -4.642 1.00 93.94 72 MET A N 1
ATOM 585 C CA . MET A 1 72 ? -11.096 8.432 -3.696 1.00 93.94 72 MET A CA 1
ATOM 586 C C . MET A 1 72 ? -11.814 9.786 -3.826 1.00 93.94 72 MET A C 1
ATOM 588 O O . MET A 1 72 ? -11.837 10.361 -4.917 1.00 93.94 72 MET A O 1
ATOM 592 N N . PRO A 1 73 ? -12.374 10.338 -2.732 1.00 92.12 73 PRO A N 1
ATOM 593 C CA . PRO A 1 73 ? -12.953 11.671 -2.751 1.00 92.12 73 PRO A CA 1
ATOM 594 C C . PRO A 1 73 ? -11.927 12.740 -3.171 1.00 92.12 73 PRO A C 1
ATOM 596 O O . PRO A 1 73 ? -10.740 12.629 -2.843 1.00 92.12 73 PRO A O 1
ATOM 599 N N . PRO A 1 74 ? -12.365 13.808 -3.858 1.00 88.81 74 PRO A N 1
ATOM 600 C CA . PRO A 1 74 ? -11.485 14.913 -4.215 1.00 88.81 74 PRO A CA 1
ATOM 601 C C . PRO A 1 74 ? -10.922 15.597 -2.960 1.00 88.81 74 PRO A C 1
ATOM 603 O O . PRO A 1 74 ? -11.625 15.766 -1.963 1.00 88.81 74 PRO A O 1
ATOM 606 N N . GLY A 1 75 ? -9.651 16.003 -3.017 1.00 83.88 75 GLY A N 1
ATOM 607 C CA . GLY A 1 75 ? -8.971 16.718 -1.930 1.00 83.88 75 GLY A CA 1
ATOM 608 C C . GLY A 1 75 ? -8.429 15.845 -0.790 1.00 83.88 75 GLY A C 1
ATOM 609 O O . GLY A 1 75 ? -7.919 16.397 0.180 1.00 83.88 75 GLY A O 1
ATOM 610 N N . ILE A 1 76 ? -8.515 14.510 -0.887 1.00 88.69 76 ILE A N 1
ATOM 611 C CA . ILE A 1 76 ? -7.926 13.594 0.108 1.00 88.69 76 ILE A CA 1
ATOM 612 C C . ILE A 1 76 ? -6.397 13.601 0.030 1.00 88.69 76 ILE A C 1
ATOM 614 O O . ILE A 1 76 ? -5.733 13.937 1.007 1.00 88.69 76 ILE A O 1
ATOM 618 N N . ASP A 1 77 ? -5.835 13.220 -1.120 1.00 83.12 77 ASP A N 1
ATOM 619 C CA . ASP A 1 77 ? -4.387 13.188 -1.333 1.00 83.12 77 ASP A CA 1
ATOM 620 C C . ASP A 1 77 ? -4.073 13.272 -2.840 1.00 83.12 77 ASP A C 1
ATOM 622 O O . ASP A 1 77 ? -4.216 12.304 -3.588 1.00 83.12 77 ASP A O 1
ATOM 626 N N . GLU A 1 78 ? -3.685 14.461 -3.309 1.00 80.00 78 GLU A N 1
ATOM 627 C CA . GLU A 1 78 ? -3.402 14.718 -4.732 1.00 80.00 78 GLU A CA 1
ATOM 628 C C . GLU A 1 78 ? -2.189 13.932 -5.245 1.00 80.00 78 GLU A C 1
ATOM 630 O O . GLU A 1 78 ? -2.159 13.502 -6.399 1.00 80.00 78 GLU A O 1
ATOM 635 N N . ASP A 1 79 ? -1.214 13.687 -4.371 1.00 75.12 79 ASP A N 1
ATOM 636 C CA . ASP A 1 79 ? -0.034 12.897 -4.694 1.00 75.12 79 ASP A CA 1
ATOM 637 C C . ASP A 1 79 ? -0.432 11.430 -4.973 1.00 75.12 79 ASP A C 1
ATOM 639 O O . ASP A 1 79 ? 0.059 10.824 -5.927 1.00 75.12 79 ASP A O 1
ATOM 643 N N . LEU A 1 80 ? -1.364 10.865 -4.194 1.00 80.81 80 LEU A N 1
ATOM 644 C CA . LEU A 1 80 ? -1.844 9.489 -4.362 1.00 80.81 80 LEU A CA 1
ATOM 645 C C . LEU A 1 80 ? -2.614 9.349 -5.673 1.00 80.81 80 LEU A C 1
ATOM 647 O O . LEU A 1 80 ? -2.422 8.380 -6.411 1.00 80.81 80 LEU A O 1
ATOM 651 N N . LEU A 1 81 ? -3.451 10.343 -5.982 1.00 83.44 81 LEU A N 1
ATOM 652 C CA . LEU A 1 81 ? -4.176 10.403 -7.246 1.00 83.44 81 LEU A CA 1
ATOM 653 C C . LEU A 1 81 ? -3.214 10.449 -8.434 1.00 83.44 81 LEU A C 1
ATOM 655 O O . LEU A 1 81 ? -3.412 9.732 -9.415 1.00 83.44 81 LEU A O 1
ATOM 659 N N . ALA A 1 82 ? -2.155 11.253 -8.341 1.00 75.94 82 ALA A N 1
ATOM 660 C CA . ALA A 1 82 ? -1.143 11.355 -9.382 1.00 75.94 82 ALA A CA 1
ATOM 661 C C . ALA A 1 82 ? -0.373 10.035 -9.567 1.00 75.94 82 ALA A C 1
ATOM 663 O O . ALA A 1 82 ? -0.167 9.613 -10.705 1.00 75.94 82 ALA A O 1
ATOM 664 N N . VAL A 1 83 ? -0.012 9.336 -8.482 1.00 76.31 83 VAL A N 1
ATOM 665 C CA . VAL A 1 83 ? 0.635 8.008 -8.551 1.00 76.31 83 VAL A CA 1
ATOM 666 C C . VAL A 1 83 ? -0.286 6.978 -9.208 1.00 76.31 83 VAL A C 1
ATOM 668 O O . VAL A 1 83 ? 0.145 6.235 -10.090 1.00 76.31 83 VAL A O 1
ATOM 671 N N . ALA A 1 84 ? -1.561 6.944 -8.819 1.00 82.50 84 ALA A N 1
ATOM 672 C CA . ALA A 1 84 ? -2.539 6.036 -9.407 1.00 82.50 84 ALA A CA 1
ATOM 673 C C . ALA A 1 84 ? -2.758 6.326 -10.902 1.00 82.50 84 ALA A C 1
ATOM 675 O O . ALA A 1 84 ? -2.724 5.419 -11.733 1.00 82.50 84 ALA A O 1
ATOM 676 N N . THR A 1 85 ? -2.895 7.601 -11.263 1.00 80.44 85 THR A N 1
ATOM 677 C CA . THR A 1 85 ? -3.023 8.053 -12.656 1.00 80.44 85 THR A CA 1
ATOM 678 C C . THR A 1 85 ? -1.811 7.615 -13.480 1.00 80.44 85 THR A C 1
ATOM 680 O O . THR A 1 85 ? -1.957 7.029 -14.553 1.00 80.44 85 THR A O 1
ATOM 683 N N . ALA A 1 86 ? -0.607 7.798 -12.940 1.00 72.50 86 ALA A N 1
ATOM 684 C CA . ALA A 1 86 ? 0.635 7.394 -13.585 1.00 72.50 86 ALA A CA 1
ATOM 685 C C . ALA A 1 86 ? 0.721 5.883 -13.844 1.00 72.50 86 ALA A C 1
ATOM 687 O O . ALA A 1 86 ? 1.153 5.452 -14.914 1.00 72.50 86 ALA A O 1
ATOM 688 N N . LEU A 1 87 ? 0.266 5.078 -12.881 1.00 74.69 87 LEU A N 1
ATOM 689 C CA . LEU A 1 87 ? 0.197 3.619 -12.985 1.00 74.69 87 LEU A CA 1
ATOM 690 C C . LEU A 1 87 ? -0.789 3.149 -14.060 1.00 74.69 87 LEU A C 1
ATOM 692 O O . LEU A 1 87 ? -0.478 2.232 -14.820 1.00 74.69 87 LEU A O 1
ATOM 696 N N . VAL A 1 88 ? -1.963 3.779 -14.148 1.00 75.94 88 VAL A N 1
ATOM 697 C CA . VAL A 1 88 ? -2.974 3.427 -15.157 1.00 75.94 88 VAL A CA 1
ATOM 698 C C . VAL A 1 88 ? -2.508 3.798 -16.561 1.00 75.94 88 VAL A C 1
ATOM 700 O O . VAL A 1 88 ? -2.649 2.995 -17.482 1.00 75.94 88 VAL A O 1
ATOM 703 N N . HIS A 1 89 ? -1.920 4.982 -16.731 1.00 73.38 89 HIS A N 1
ATOM 704 C CA . HIS A 1 89 ? -1.477 5.461 -18.042 1.00 73.38 89 HIS A CA 1
ATOM 705 C C . HIS A 1 89 ? -0.081 4.972 -18.440 1.00 73.38 89 HIS A C 1
ATOM 707 O O . HIS A 1 89 ? 0.324 5.160 -19.586 1.00 73.38 89 HIS A O 1
ATOM 713 N N . GLY A 1 90 ? 0.659 4.348 -17.518 1.00 61.47 90 GLY A N 1
ATOM 714 C CA . GLY A 1 90 ? 2.039 3.936 -17.753 1.00 61.47 90 GLY A CA 1
ATOM 715 C C . GLY A 1 90 ? 2.936 5.124 -18.103 1.00 61.47 90 GLY A C 1
ATOM 716 O O . GLY A 1 90 ? 3.794 4.999 -18.974 1.00 61.47 90 GLY A O 1
ATOM 717 N N . GLN A 1 91 ? 2.718 6.280 -17.473 1.00 57.97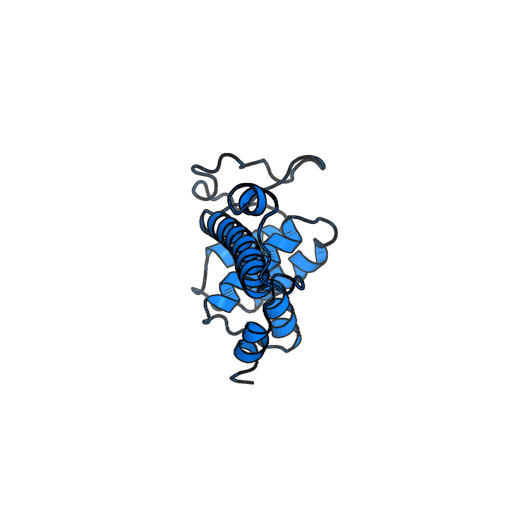 91 GLN A N 1
ATOM 718 C CA . GLN A 1 91 ? 3.484 7.513 -17.681 1.00 57.97 91 GLN A CA 1
ATOM 719 C C . GLN A 1 91 ? 3.710 8.201 -16.336 1.00 57.97 91 GLN A C 1
ATOM 721 O O . GLN A 1 91 ? 2.759 8.404 -15.590 1.00 57.97 91 GLN A O 1
ATOM 726 N N . LEU A 1 92 ? 4.950 8.584 -16.016 1.00 52.16 92 LEU A N 1
ATOM 727 C CA . LEU A 1 92 ? 5.208 9.417 -14.837 1.00 52.16 92 LEU A CA 1
ATOM 728 C C . LEU A 1 92 ? 4.604 10.815 -15.033 1.00 52.16 92 LEU A C 1
ATOM 730 O O . LEU A 1 92 ? 4.717 11.365 -16.131 1.00 52.16 92 LEU A O 1
ATOM 734 N N . PRO A 1 93 ? 4.008 11.425 -13.994 1.00 48.88 93 PRO A N 1
ATOM 735 C CA . PRO A 1 93 ? 3.541 12.794 -14.094 1.00 48.88 93 PRO A CA 1
ATOM 736 C C . PRO A 1 93 ? 4.758 13.728 -14.150 1.00 48.88 93 PRO A C 1
ATOM 738 O O . PRO A 1 93 ? 5.776 13.490 -13.499 1.00 48.88 93 PRO A O 1
ATOM 741 N N . ALA A 1 94 ? 4.660 14.797 -14.940 1.00 46.94 94 ALA A N 1
ATOM 742 C CA . ALA A 1 94 ? 5.768 15.704 -15.261 1.00 46.94 94 ALA A CA 1
ATOM 743 C C . ALA A 1 94 ? 6.189 16.639 -14.104 1.00 46.94 94 ALA A C 1
ATOM 745 O O . ALA A 1 94 ? 6.746 17.707 -14.339 1.00 46.94 94 ALA A O 1
ATOM 746 N N . VAL A 1 95 ? 5.895 16.287 -12.852 1.00 43.88 95 VAL A N 1
ATOM 747 C CA . VAL A 1 95 ? 6.062 17.201 -11.722 1.00 43.88 95 VAL A CA 1
ATOM 748 C C . VAL A 1 95 ? 7.550 17.335 -11.382 1.00 43.88 95 VAL A C 1
ATOM 750 O O . VAL A 1 95 ? 8.149 16.453 -10.768 1.00 43.88 95 VAL A O 1
ATOM 753 N N . GLU A 1 96 ? 8.146 18.470 -11.754 1.00 45.91 96 GLU A N 1
ATOM 754 C CA . GLU A 1 96 ? 9.554 18.819 -11.497 1.00 45.91 96 GLU A CA 1
ATOM 755 C C . GLU A 1 96 ? 9.938 18.741 -10.003 1.00 45.91 96 GLU A C 1
ATOM 757 O O . GLU A 1 96 ? 11.099 18.504 -9.670 1.00 45.91 96 GLU A O 1
ATOM 762 N N . SER A 1 97 ? 8.967 18.852 -9.086 1.00 45.50 97 SER A N 1
ATOM 763 C CA . SER A 1 97 ? 9.180 18.736 -7.636 1.00 45.50 97 SER A CA 1
ATOM 764 C C . SER A 1 97 ? 9.220 17.299 -7.097 1.00 45.50 97 SER A C 1
ATOM 766 O O . SER A 1 97 ? 9.706 17.097 -5.986 1.00 45.50 97 SER A O 1
ATOM 768 N N . TRP A 1 98 ? 8.763 16.289 -7.848 1.00 49.06 98 TRP A N 1
ATOM 769 C CA . TRP A 1 98 ? 8.812 14.889 -7.394 1.00 49.06 98 TRP A CA 1
ATOM 770 C C . TRP A 1 98 ? 10.238 14.336 -7.389 1.00 49.06 98 TRP A C 1
ATOM 772 O O . TRP A 1 98 ? 10.615 13.584 -6.495 1.00 49.06 98 TRP A O 1
ATOM 782 N N . ASN A 1 99 ? 11.055 14.764 -8.351 1.00 45.97 99 ASN A N 1
ATOM 783 C CA . ASN A 1 99 ? 12.431 14.296 -8.514 1.00 45.97 99 ASN A CA 1
ATOM 784 C C . ASN A 1 99 ? 13.477 15.249 -7.916 1.00 45.97 99 ASN A C 1
ATOM 786 O O . ASN A 1 99 ? 14.664 14.915 -7.889 1.00 45.97 99 ASN A O 1
ATOM 790 N N . ALA A 1 100 ? 13.063 16.422 -7.428 1.00 39.78 100 ALA A N 1
ATOM 791 C CA . ALA A 1 100 ? 13.964 17.415 -6.858 1.00 39.78 100 ALA A CA 1
ATOM 792 C C . ALA A 1 100 ? 14.617 16.879 -5.569 1.00 39.78 100 ALA A C 1
ATOM 794 O O . ALA A 1 100 ? 14.019 16.867 -4.496 1.00 39.78 100 ALA A O 1
ATOM 795 N N . GLY A 1 101 ? 15.865 16.416 -5.688 1.00 42.56 101 GLY A N 1
ATOM 796 C CA . GLY A 1 101 ? 16.667 15.912 -4.569 1.00 42.56 101 GLY A CA 1
ATOM 797 C C . GLY A 1 101 ? 16.632 14.396 -4.359 1.00 42.56 101 GLY A C 1
ATOM 798 O O . GLY A 1 101 ? 17.193 13.924 -3.370 1.00 42.56 101 GLY A O 1
ATOM 799 N N . ASN A 1 102 ? 16.028 13.618 -5.265 1.00 45.28 102 ASN A N 1
ATOM 800 C CA . ASN A 1 102 ? 16.071 12.158 -5.190 1.00 45.28 102 ASN A CA 1
ATOM 801 C C . ASN A 1 102 ? 17.243 11.580 -6.016 1.00 45.28 102 ASN A C 1
ATOM 803 O O . ASN A 1 102 ? 17.182 11.600 -7.246 1.00 45.28 102 ASN A O 1
ATOM 807 N N . PRO A 1 103 ? 18.283 11.000 -5.383 1.00 42.66 103 PRO A N 1
ATOM 808 C CA . PRO A 1 103 ? 19.439 10.438 -6.089 1.00 42.66 103 PRO A CA 1
ATOM 809 C C . PRO A 1 103 ? 19.128 9.152 -6.880 1.00 42.66 103 PRO A C 1
ATOM 811 O O . PRO A 1 103 ? 20.004 8.648 -7.576 1.00 42.66 103 PRO A O 1
ATOM 814 N N . TYR A 1 104 ? 17.906 8.613 -6.777 1.00 43.88 104 TYR A N 1
ATOM 815 C CA . TYR A 1 104 ? 17.459 7.396 -7.467 1.00 43.88 104 TYR A CA 1
ATOM 816 C C . TYR A 1 104 ? 16.463 7.660 -8.607 1.00 43.88 104 TYR A C 1
ATOM 818 O O . TYR A 1 104 ? 15.820 6.720 -9.076 1.00 43.88 104 TYR A O 1
ATOM 826 N N . ALA A 1 105 ? 16.301 8.914 -9.038 1.00 43.91 105 ALA A N 1
ATOM 827 C CA . ALA A 1 105 ? 15.426 9.255 -10.154 1.00 43.91 105 ALA A CA 1
ATOM 828 C C . ALA A 1 105 ? 15.964 8.653 -11.466 1.00 43.91 105 ALA A C 1
ATOM 830 O O . ALA A 1 105 ? 17.050 9.003 -11.928 1.00 43.91 105 ALA A O 1
ATOM 831 N N . SER A 1 106 ? 15.203 7.742 -12.069 1.00 45.75 106 SER A N 1
ATOM 832 C CA . SER A 1 106 ? 15.478 7.167 -13.387 1.00 45.75 106 SER A CA 1
ATOM 833 C C . SER A 1 106 ? 14.321 7.459 -14.346 1.00 45.75 106 SER A C 1
ATOM 835 O O . SER A 1 106 ? 13.185 7.708 -13.939 1.00 45.75 106 SER A O 1
ATOM 837 N N . ARG A 1 107 ? 14.639 7.473 -15.643 1.00 45.41 107 ARG A N 1
ATOM 838 C CA . ARG A 1 107 ? 13.695 7.634 -16.758 1.00 45.41 107 ARG A CA 1
ATOM 839 C C . ARG A 1 107 ? 12.606 6.553 -16.731 1.00 45.41 107 ARG A C 1
ATOM 841 O O . ARG A 1 107 ? 12.900 5.393 -16.449 1.00 45.41 107 ARG A O 1
ATOM 848 N N . TRP A 1 108 ? 11.371 6.928 -17.073 1.00 46.28 108 TRP A N 1
ATOM 849 C CA . TRP A 1 108 ? 10.273 5.989 -17.320 1.00 46.28 108 TRP A CA 1
ATOM 850 C C . TRP A 1 108 ? 9.933 5.920 -18.822 1.00 46.28 108 TRP A C 1
ATOM 852 O O . TRP A 1 108 ? 9.880 6.974 -19.460 1.00 46.28 108 TRP A O 1
ATOM 862 N N . PRO A 1 109 ? 9.650 4.728 -19.383 1.00 45.19 109 PRO A N 1
ATOM 863 C CA . PRO A 1 109 ? 9.783 3.421 -18.745 1.00 45.19 109 PRO A CA 1
ATOM 864 C C . PRO A 1 109 ? 11.254 3.101 -18.474 1.00 45.19 109 PRO A C 1
ATOM 866 O O . PRO A 1 109 ? 12.133 3.451 -19.263 1.00 45.19 109 PRO A O 1
ATOM 869 N N . ALA A 1 110 ? 11.521 2.439 -17.350 1.00 42.47 110 ALA A N 1
ATOM 870 C CA . ALA A 1 110 ? 12.843 1.882 -17.140 1.00 42.47 110 ALA A CA 1
ATOM 871 C C . ALA A 1 110 ? 13.096 0.787 -18.180 1.00 42.47 110 ALA A C 1
ATOM 873 O O . ALA A 1 110 ? 12.223 -0.038 -18.465 1.00 42.47 110 ALA A O 1
ATOM 874 N N . VAL A 1 111 ? 14.310 0.756 -18.729 1.00 45.94 111 VAL A N 1
ATOM 875 C CA . VAL A 1 111 ? 14.794 -0.426 -19.452 1.00 45.94 111 VAL A CA 1
ATOM 876 C C . VAL A 1 111 ? 14.730 -1.605 -18.473 1.00 45.94 111 VAL A C 1
ATOM 878 O O . VAL A 1 111 ? 14.903 -1.392 -17.281 1.00 45.94 111 VAL A O 1
ATOM 881 N N . THR A 1 112 ? 14.485 -2.837 -18.926 1.00 42.88 112 THR A N 1
ATOM 882 C CA . THR A 1 112 ? 14.211 -4.049 -18.109 1.00 42.88 112 THR A CA 1
ATOM 883 C C . THR A 1 112 ? 15.204 -4.375 -16.973 1.00 42.88 112 THR A C 1
ATOM 885 O O . THR A 1 112 ? 14.981 -5.311 -16.212 1.00 42.88 112 THR A O 1
ATOM 888 N N . THR A 1 113 ? 16.294 -3.621 -16.845 1.00 37.69 113 THR A N 1
ATOM 889 C CA . THR A 1 113 ? 17.344 -3.723 -15.823 1.00 37.69 113 THR A CA 1
ATOM 890 C C . THR A 1 113 ? 17.474 -2.481 -14.928 1.00 37.69 113 THR A C 1
ATOM 892 O O . THR A 1 113 ? 18.282 -2.477 -14.003 1.00 37.69 113 THR A O 1
ATOM 895 N N . GLU A 1 114 ? 16.727 -1.414 -15.202 1.00 37.16 114 GLU A N 1
ATOM 896 C CA . GLU A 1 114 ? 16.701 -0.180 -14.423 1.00 37.16 114 GLU A CA 1
ATOM 897 C C . GLU A 1 114 ? 15.511 -0.239 -13.452 1.00 37.16 114 GLU A C 1
ATOM 899 O O . GLU A 1 114 ? 14.393 -0.604 -13.809 1.00 37.16 114 GLU A O 1
ATOM 904 N N . TYR A 1 115 ? 15.737 0.100 -12.186 1.00 37.72 115 TYR A N 1
ATOM 905 C CA . TYR A 1 115 ? 14.628 0.305 -11.264 1.00 37.72 115 TYR A CA 1
ATOM 906 C C . TYR A 1 115 ? 14.004 1.654 -11.598 1.00 37.72 115 TYR A C 1
ATOM 908 O O . TYR A 1 115 ? 14.670 2.679 -11.434 1.00 37.72 115 TYR A O 1
ATOM 916 N N . CYS A 1 116 ? 12.759 1.666 -12.079 1.00 40.53 116 CYS A N 1
ATOM 917 C CA . CYS A 1 116 ? 12.012 2.912 -12.131 1.00 40.53 116 CYS A CA 1
ATOM 918 C C . CYS A 1 116 ? 11.409 3.209 -10.769 1.00 40.53 116 CYS A C 1
ATOM 920 O O . CYS A 1 116 ? 11.030 2.317 -10.013 1.00 40.53 116 CYS A O 1
ATOM 922 N N . TYR A 1 117 ? 11.388 4.483 -10.437 1.00 47.00 117 TYR A N 1
ATOM 923 C CA . TYR A 1 117 ? 11.326 4.909 -9.058 1.00 47.00 117 TYR A CA 1
ATOM 924 C C . TYR A 1 117 ? 10.590 6.253 -9.024 1.00 47.00 117 TYR A C 1
ATOM 926 O O . TYR A 1 117 ? 11.229 7.303 -8.977 1.00 47.00 117 TYR A O 1
ATOM 934 N N . PRO A 1 118 ? 9.244 6.248 -9.068 1.00 47.75 118 PRO A N 1
ATOM 935 C CA . PRO A 1 118 ? 8.434 7.418 -8.769 1.00 47.75 118 PRO A CA 1
ATOM 936 C C . PRO A 1 118 ? 8.473 7.647 -7.263 1.00 47.75 118 PRO A C 1
ATOM 938 O O . PRO A 1 118 ? 7.512 7.359 -6.555 1.00 47.75 118 PRO A O 1
ATOM 941 N N . TRP A 1 119 ? 9.603 8.087 -6.719 1.00 50.72 119 TRP A N 1
ATOM 942 C CA . TRP A 1 119 ? 9.572 8.530 -5.333 1.00 50.72 119 TRP A CA 1
ATOM 943 C C . TRP A 1 119 ? 9.072 9.962 -5.337 1.00 50.72 119 TRP A C 1
ATOM 945 O O . TRP A 1 119 ? 9.763 10.847 -5.825 1.00 50.72 119 TRP A O 1
ATOM 955 N N . ASN A 1 120 ? 7.924 10.200 -4.719 1.00 54.06 120 ASN A N 1
ATOM 956 C CA . ASN A 1 120 ? 7.779 11.439 -3.975 1.00 54.06 120 ASN A CA 1
ATOM 957 C C . ASN A 1 120 ? 8.437 11.246 -2.589 1.00 54.06 120 ASN A C 1
ATOM 959 O O . ASN A 1 120 ? 8.653 10.118 -2.121 1.00 54.06 120 ASN A O 1
ATOM 963 N N . GLY A 1 121 ? 8.779 12.340 -1.905 1.00 52.88 121 GLY A N 1
ATOM 964 C CA . GLY A 1 121 ? 9.445 12.271 -0.596 1.00 52.88 121 GLY A CA 1
ATOM 965 C C . GLY A 1 121 ? 8.662 11.483 0.470 1.00 52.88 121 GLY A C 1
ATOM 966 O O . GLY A 1 121 ? 9.267 10.909 1.378 1.00 52.88 121 GLY A O 1
ATOM 967 N N . LYS A 1 122 ? 7.328 11.393 0.345 1.00 59.00 122 LYS A N 1
ATOM 968 C CA . LYS A 1 122 ? 6.460 10.626 1.255 1.00 59.00 122 LYS A CA 1
ATOM 969 C C . LYS A 1 122 ? 6.640 9.116 1.079 1.00 59.00 122 LYS A C 1
ATOM 971 O O . LYS A 1 122 ? 6.854 8.421 2.069 1.00 59.00 122 LYS A O 1
ATOM 976 N N . MET A 1 123 ? 6.650 8.611 -0.156 1.00 58.62 123 MET A N 1
ATOM 977 C CA . MET A 1 123 ? 6.865 7.186 -0.444 1.00 58.62 123 MET A CA 1
ATOM 978 C C . MET A 1 123 ? 8.260 6.718 -0.014 1.00 58.62 123 MET A C 1
ATOM 980 O O . MET A 1 123 ? 8.408 5.623 0.538 1.00 58.62 123 MET A O 1
ATOM 984 N N . LEU A 1 124 ? 9.282 7.571 -0.181 1.00 59.59 124 LEU A N 1
ATOM 985 C CA . LEU A 1 124 ? 10.632 7.295 0.326 1.00 59.59 124 LEU A CA 1
ATOM 986 C C . LEU A 1 124 ? 10.648 7.156 1.838 1.00 59.59 124 LEU A C 1
ATOM 988 O O . LEU A 1 124 ? 11.158 6.168 2.374 1.00 59.59 124 LEU A O 1
ATOM 992 N N . ARG A 1 125 ? 10.031 8.117 2.521 1.00 63.06 125 ARG A N 1
ATOM 993 C CA . ARG A 1 125 ? 9.898 8.096 3.970 1.00 63.06 125 ARG A CA 1
ATOM 994 C C . ARG A 1 125 ? 9.163 6.845 4.457 1.00 63.06 125 ARG A C 1
ATOM 996 O O . ARG A 1 125 ? 9.667 6.182 5.359 1.00 63.06 125 ARG A O 1
ATOM 1003 N N . TRP A 1 126 ? 8.038 6.474 3.850 1.00 63.84 126 TRP A N 1
ATOM 1004 C CA . TRP A 1 126 ? 7.274 5.294 4.268 1.00 63.84 126 TRP A CA 1
ATOM 1005 C C . TRP A 1 126 ? 8.020 3.982 4.035 1.00 63.84 126 TRP A C 1
ATOM 1007 O O . TRP A 1 126 ? 8.035 3.136 4.922 1.00 63.84 126 TRP A O 1
ATOM 1017 N N . THR A 1 127 ? 8.740 3.843 2.920 1.00 62.44 127 THR A N 1
ATOM 1018 C CA . THR A 1 127 ? 9.583 2.660 2.669 1.00 62.44 127 THR A CA 1
ATOM 1019 C C . THR A 1 127 ? 10.691 2.524 3.722 1.00 62.44 127 THR A C 1
ATOM 1021 O O . THR A 1 127 ? 11.041 1.423 4.158 1.00 62.44 127 THR A O 1
ATOM 1024 N N . ILE A 1 128 ? 11.276 3.651 4.143 1.00 65.31 128 ILE A N 1
ATOM 1025 C CA . ILE A 1 128 ? 12.273 3.678 5.218 1.00 65.31 128 ILE A CA 1
ATOM 1026 C C . ILE A 1 128 ? 11.626 3.289 6.555 1.00 65.31 128 ILE A C 1
ATOM 1028 O O . ILE A 1 128 ? 12.191 2.464 7.278 1.00 65.31 128 ILE A O 1
ATOM 1032 N N . GLU A 1 129 ? 10.445 3.830 6.865 1.00 68.56 129 GLU A N 1
ATOM 1033 C CA . GLU A 1 129 ? 9.668 3.496 8.066 1.00 68.56 129 GLU A CA 1
ATOM 1034 C C . GLU A 1 129 ? 9.301 2.002 8.115 1.00 68.56 129 GLU A C 1
ATOM 1036 O O . GLU A 1 129 ? 9.523 1.356 9.136 1.00 68.56 129 GLU A O 1
ATOM 1041 N N . GLU A 1 130 ? 8.821 1.414 7.017 1.00 70.81 130 GLU A N 1
ATOM 1042 C CA . GLU A 1 130 ? 8.469 -0.010 6.927 1.00 70.81 130 GLU A CA 1
ATOM 1043 C C . GLU A 1 130 ? 9.688 -0.909 7.201 1.00 70.81 130 GLU A C 1
ATOM 1045 O O . GLU A 1 130 ? 9.649 -1.817 8.042 1.00 70.81 130 GLU A O 1
ATOM 1050 N N . LYS A 1 131 ? 10.826 -0.618 6.552 1.00 69.50 131 LYS A N 1
ATOM 1051 C CA . LYS A 1 131 ? 12.088 -1.343 6.782 1.00 69.50 131 LYS A CA 1
ATOM 1052 C C . LYS A 1 131 ? 12.578 -1.188 8.222 1.00 69.50 131 LYS A C 1
ATOM 1054 O O . LYS A 1 131 ? 13.118 -2.146 8.787 1.00 69.50 131 LYS A O 1
ATOM 1059 N N . ALA A 1 132 ? 12.413 -0.009 8.822 1.00 69.62 132 ALA A N 1
ATOM 1060 C CA . ALA A 1 132 ? 12.751 0.233 10.220 1.00 69.62 132 ALA A CA 1
ATOM 1061 C C . ALA A 1 132 ? 11.844 -0.573 11.167 1.00 69.62 132 ALA A C 1
ATOM 1063 O O . ALA A 1 132 ? 12.357 -1.246 12.065 1.00 69.62 132 ALA A O 1
ATOM 1064 N N . ASN A 1 133 ? 10.533 -0.597 10.912 1.00 72.94 133 ASN A N 1
ATOM 1065 C CA . ASN A 1 133 ? 9.547 -1.353 11.685 1.00 72.94 133 ASN A CA 1
ATOM 1066 C C . ASN A 1 133 ? 9.820 -2.861 11.633 1.00 72.94 133 ASN A C 1
ATOM 1068 O O . ASN A 1 133 ? 9.913 -3.496 12.682 1.00 72.94 133 ASN A O 1
ATOM 1072 N N . ARG A 1 134 ? 10.092 -3.428 10.447 1.00 72.75 134 ARG A N 1
ATOM 1073 C CA . ARG A 1 134 ? 10.504 -4.841 10.300 1.00 72.75 134 ARG A CA 1
ATOM 1074 C C . ARG A 1 134 ? 11.723 -5.190 11.159 1.00 72.75 134 ARG A C 1
ATOM 1076 O O . ARG A 1 134 ? 11.769 -6.245 11.791 1.00 72.75 134 ARG A O 1
ATOM 1083 N N . ARG A 1 135 ? 12.730 -4.310 11.201 1.00 79.50 135 ARG A N 1
ATOM 1084 C CA . ARG A 1 135 ? 13.934 -4.509 12.031 1.00 79.50 135 ARG A CA 1
ATOM 1085 C C . ARG A 1 135 ? 13.623 -4.413 13.525 1.00 79.50 135 ARG A C 1
ATOM 1087 O O . ARG A 1 135 ? 14.196 -5.173 14.307 1.00 79.50 135 ARG A O 1
ATOM 1094 N N . LEU A 1 136 ? 12.754 -3.484 13.919 1.00 76.69 136 LEU A N 1
ATOM 1095 C CA . LEU A 1 136 ? 12.352 -3.289 15.309 1.00 76.69 136 LEU A CA 1
ATOM 1096 C C . LEU A 1 136 ? 11.548 -4.485 15.836 1.00 76.69 136 LEU A C 1
ATOM 1098 O O . LEU A 1 136 ? 11.900 -5.009 16.892 1.00 76.69 136 LEU A O 1
ATOM 1102 N N . SER A 1 137 ? 10.549 -4.965 15.088 1.00 74.12 137 SER A N 1
ATOM 1103 C CA . SER A 1 137 ? 9.730 -6.125 15.472 1.00 74.12 137 SER A CA 1
ATOM 1104 C C . SER A 1 137 ? 10.589 -7.364 15.731 1.00 74.12 137 SER A C 1
ATOM 1106 O O . SER A 1 137 ? 10.509 -7.953 16.812 1.00 74.12 137 SER A O 1
ATOM 1108 N N . ARG A 1 138 ? 11.523 -7.667 14.815 1.00 79.31 138 ARG A N 1
ATOM 1109 C CA . ARG A 1 138 ? 12.493 -8.764 14.988 1.00 79.31 138 ARG A CA 1
ATOM 1110 C C . ARG A 1 138 ? 13.322 -8.610 16.263 1.00 79.31 138 ARG A C 1
ATOM 1112 O O . ARG A 1 138 ? 13.534 -9.570 16.998 1.00 79.31 138 ARG A O 1
ATOM 1119 N N . ARG A 1 139 ? 13.801 -7.395 16.557 1.00 78.38 139 ARG A N 1
ATOM 1120 C CA . ARG A 1 139 ? 14.587 -7.115 17.772 1.00 78.38 139 ARG A CA 1
ATOM 1121 C C . ARG A 1 139 ? 13.782 -7.321 19.053 1.00 78.38 139 ARG A C 1
ATOM 1123 O O . ARG A 1 139 ? 14.325 -7.866 20.011 1.00 78.38 139 ARG A O 1
ATOM 1130 N N . LEU A 1 140 ? 12.529 -6.872 19.088 1.00 77.69 140 LEU A N 1
ATOM 1131 C CA . LEU A 1 140 ? 11.673 -6.992 20.268 1.00 77.69 140 LEU A CA 1
ATOM 1132 C C . LEU A 1 140 ? 11.353 -8.455 20.588 1.00 77.69 140 LEU A C 1
ATOM 1134 O O . LEU A 1 140 ? 11.462 -8.845 21.749 1.00 77.69 140 LEU A O 1
ATOM 1138 N N . LYS A 1 141 ? 11.061 -9.286 19.580 1.00 73.94 141 LYS A N 1
ATOM 1139 C CA . LYS A 1 141 ? 10.843 -10.725 19.789 1.00 73.94 141 LYS A CA 1
ATOM 1140 C C . LYS A 1 141 ? 12.115 -11.470 20.184 1.00 73.94 141 LYS A C 1
ATOM 1142 O O . LYS A 1 141 ? 12.055 -12.261 21.116 1.00 73.94 141 LYS A O 1
ATOM 1147 N N . LEU A 1 142 ? 13.273 -11.167 19.583 1.00 79.88 142 LEU A N 1
ATOM 1148 C CA . LEU A 1 142 ? 14.558 -11.722 20.045 1.00 79.88 142 LEU A CA 1
ATOM 1149 C C . LEU A 1 142 ? 14.826 -11.367 21.516 1.00 79.88 142 LEU A C 1
ATOM 1151 O O . LEU A 1 142 ? 15.277 -12.200 22.297 1.00 79.88 142 LEU A O 1
ATOM 1155 N N . LYS A 1 143 ? 14.508 -10.136 21.927 1.00 79.06 143 LYS A N 1
ATOM 1156 C CA . LYS A 1 143 ? 14.603 -9.741 23.337 1.00 79.06 143 LYS A CA 1
ATOM 1157 C C . LYS A 1 143 ? 13.626 -10.539 24.213 1.00 79.06 143 LYS A C 1
ATOM 1159 O O . LYS A 1 143 ? 14.021 -10.983 25.286 1.00 79.06 143 LYS A O 1
ATOM 1164 N N . ALA A 1 144 ? 12.386 -10.731 23.761 1.00 78.88 144 ALA A N 1
ATOM 1165 C CA . ALA A 1 144 ? 11.364 -11.496 24.478 1.00 78.88 144 ALA A CA 1
ATOM 1166 C C . ALA A 1 144 ? 11.693 -12.997 24.576 1.00 78.88 144 ALA A C 1
ATOM 1168 O O . ALA A 1 144 ? 11.411 -13.614 25.595 1.00 78.88 144 ALA A O 1
ATOM 1169 N N . SER A 1 145 ? 12.348 -13.575 23.566 1.00 80.69 145 SER A N 1
ATOM 1170 C CA . SER A 1 145 ? 12.772 -14.980 23.554 1.00 80.69 145 SER A CA 1
ATOM 1171 C C . SER A 1 145 ? 14.024 -15.245 24.400 1.00 80.69 145 SER A C 1
ATOM 1173 O O . SER A 1 145 ? 14.580 -16.339 24.340 1.00 80.69 145 SER A O 1
ATOM 1175 N N . GLY A 1 146 ? 14.537 -14.236 25.114 1.00 78.75 146 GLY A N 1
ATOM 1176 C CA . GLY A 1 146 ? 15.795 -14.332 25.855 1.00 78.75 146 GLY A CA 1
ATOM 1177 C C . GLY A 1 146 ? 17.026 -14.499 24.959 1.00 78.75 146 GLY A C 1
ATOM 1178 O O . GLY A 1 146 ? 18.095 -14.851 25.458 1.00 78.75 146 GLY A O 1
ATOM 1179 N N . TYR A 1 147 ? 16.911 -14.248 23.647 1.00 73.44 147 TYR A N 1
ATOM 1180 C CA . TYR A 1 147 ? 18.033 -14.388 22.728 1.00 73.44 147 TYR A CA 1
ATOM 1181 C C . TYR A 1 147 ? 19.123 -13.376 23.084 1.00 73.44 147 TYR A C 1
ATOM 1183 O O . TYR A 1 147 ? 18.972 -12.159 22.935 1.00 73.44 147 TYR A O 1
ATOM 1191 N N . GLN A 1 148 ? 20.263 -13.893 23.528 1.00 68.19 148 GLN A N 1
ATOM 1192 C CA . GLN A 1 148 ? 21.488 -13.125 23.655 1.00 68.19 148 GLN A CA 1
ATOM 1193 C C . GLN A 1 148 ? 22.320 -13.334 22.400 1.00 68.19 148 GLN A C 1
ATOM 1195 O O . GLN A 1 148 ? 22.563 -14.467 21.988 1.00 68.19 148 GLN A O 1
ATOM 1200 N N . SER A 1 149 ? 22.774 -12.240 21.783 1.00 64.88 149 SER A N 1
ATOM 1201 C CA . SER A 1 149 ? 23.647 -12.380 20.622 1.00 64.88 149 SER A CA 1
ATOM 1202 C C . SER A 1 149 ? 24.927 -13.131 21.027 1.00 64.88 149 SER A C 1
ATOM 1204 O O . SER A 1 149 ? 25.469 -12.860 22.105 1.00 64.88 149 SER A O 1
ATOM 1206 N N . PRO A 1 150 ? 25.463 -14.013 20.167 1.00 63.50 150 PRO A N 1
ATOM 1207 C CA . PRO A 1 150 ? 26.698 -14.749 20.448 1.00 63.50 150 PRO A CA 1
ATOM 1208 C C . PRO A 1 150 ? 27.871 -13.830 20.815 1.00 63.50 150 PRO A C 1
ATOM 1210 O O . PRO A 1 150 ? 28.706 -14.175 21.640 1.00 63.50 150 PRO A O 1
ATOM 1213 N N . ARG A 1 151 ? 27.897 -12.603 20.271 1.00 60.53 151 ARG A N 1
ATOM 1214 C CA . ARG A 1 151 ? 28.899 -11.582 20.615 1.00 60.53 151 ARG A CA 1
ATOM 1215 C C . ARG A 1 151 ? 28.785 -11.068 22.051 1.00 60.53 151 ARG A C 1
ATOM 1217 O O . ARG A 1 151 ? 29.798 -10.678 22.609 1.00 60.53 151 ARG A O 1
ATOM 1224 N N . ARG A 1 152 ? 27.589 -11.040 22.650 1.00 54.75 152 ARG A N 1
ATOM 1225 C CA . ARG A 1 152 ? 27.406 -10.638 24.057 1.00 54.75 152 ARG A CA 1
ATOM 1226 C C . ARG A 1 152 ? 27.744 -11.760 25.034 1.00 54.75 152 ARG A C 1
ATOM 1228 O O . ARG A 1 152 ? 28.236 -11.451 26.108 1.00 54.75 152 ARG A O 1
ATOM 1235 N N . GLN A 1 153 ? 27.564 -13.027 24.656 1.00 55.34 153 GLN A N 1
ATOM 1236 C CA . GLN A 1 153 ? 27.952 -14.170 25.499 1.00 55.34 153 GLN A CA 1
ATOM 1237 C C . GLN A 1 153 ? 29.463 -14.225 25.779 1.00 55.34 153 GLN A C 1
ATOM 1239 O O . GLN A 1 153 ? 29.868 -14.734 26.817 1.00 55.34 153 GLN A O 1
ATOM 1244 N N . ILE A 1 154 ? 30.291 -13.662 24.892 1.00 58.06 154 ILE A N 1
ATOM 1245 C CA . ILE A 1 154 ? 31.752 -13.588 25.067 1.00 58.06 154 ILE A CA 1
ATOM 1246 C C . ILE A 1 154 ? 32.141 -12.680 26.248 1.00 58.06 154 ILE A C 1
ATOM 1248 O O . ILE A 1 154 ? 33.154 -12.930 26.886 1.00 58.06 154 ILE A O 1
ATOM 1252 N N . TYR A 1 155 ? 31.338 -11.658 26.566 1.00 54.38 155 TYR A N 1
ATOM 1253 C CA . TYR A 1 155 ? 31.636 -10.691 27.634 1.00 54.38 155 TYR A CA 1
ATOM 1254 C C . TYR A 1 155 ? 31.024 -11.052 28.997 1.00 54.38 155 TYR A C 1
ATOM 1256 O O . TYR A 1 155 ? 31.253 -10.335 29.966 1.00 54.38 155 TYR A O 1
ATOM 1264 N N . PHE A 1 156 ? 30.227 -12.123 29.070 1.00 54.81 156 PHE A N 1
ATOM 1265 C CA . PHE A 1 156 ? 29.608 -12.617 30.309 1.00 54.81 156 PHE A CA 1
ATOM 1266 C C . PHE A 1 156 ? 30.165 -13.987 30.744 1.00 54.81 156 PHE A C 1
ATOM 1268 O O . PHE A 1 156 ? 29.510 -14.694 31.508 1.00 54.81 156 PHE A O 1
ATOM 1275 N N . ARG A 1 157 ? 31.347 -14.370 30.243 1.00 48.06 157 ARG A N 1
ATOM 1276 C CA . ARG A 1 157 ? 32.142 -15.489 30.768 1.00 48.06 157 ARG A CA 1
ATOM 1277 C C . ARG A 1 157 ? 33.225 -14.982 31.704 1.00 48.06 157 ARG A C 1
ATOM 1279 O O . ARG A 1 157 ? 33.800 -13.921 31.384 1.00 48.06 157 ARG A O 1
#

pLDDT: mean 72.04, std 16.82, range [37.16, 93.94]

Secondary structure (DSSP, 8-state):
-TTHHHHHHTT-BTTTTB-HHHHHHHHHHTT---TT-HHHHHHHHHHHHHHHH-GGGHHHHHHHHHHHHHHSPTTS-HHHHHHHHHHHHT-----TTTSTT-TT---SSPPTTS------HHHHHHHHHHHHHHHHHHHHHHHHTT---HHHHGGG-

Radius of gyration: 18.56 Å; chains: 1; bounding box: 52×34×50 Å

Foldseek 3Di:
DVCQLVVLVVPQDVVVVRHLLVSLVVCVVVVHQPLQDVSNVLSLLVNLVVLLQDVVSLVVSLVSLVVCCVPHDPPSDVVSVQSSVCSNVQHHDPDPQQCVPPPLDDDPPDDPPHRHDSHRPVSVVSVVVSVVVSVVSVVVVCVVVVNDDPVVVVVVD

Sequence (157 aa):
MPNLFDQLYSTIDYEQGITPWDVVETAIAHGCTPWYDPRFVKGCYELLFACFQNTAHWLKGQYYAQVVIGQMPPGIDEDLLAVATALVHGQLPAVESWNAGNPYASRWPAVTTEYCYPWNGKMLRWTIEEKANRRLSRRLKLKASGYQSPRRQIYFR